Protein AF-A0A919C346-F1 (afdb_monomer_lite)

Secondary structure (DSSP, 8-state):
--HHHHHHHHHHHHHH-HHHHHHHHHHHHHHHHHHHHHHH-TT--HHHHHHHHHHHHHHHHHHHHHTTPPPSS----

Organism: NCBI:txid68183

Sequence (77 aa):
MTAETVLDALAEAFADEPATVEHLLLDLAAARSHADHMRHSPAATDYGRESAAAGLDRAREDLLDVLDLPTSNGVPA

Foldseek 3Di:
DDPVLQVVLLVVLCVVPVPLLVVLVVQLVVLVVLLVCLVPDPPHDPVSNVVSVVSNLVSVVSNCVSSVHDRPPPDDD

Radius of gyration: 14.13 Å; chains: 1; bounding box: 31×25×37 Å

Structure (mmCIF, N/CA/C/O backbone):
data_AF-A0A919C346-F1
#
_entry.id   AF-A0A919C346-F1
#
loop_
_atom_site.group_PDB
_atom_site.id
_atom_site.type_symbol
_atom_site.label_atom_id
_atom_site.label_alt_id
_atom_site.label_comp_id
_atom_site.label_asym_id
_atom_site.label_entity_id
_atom_site.label_seq_id
_atom_site.pdbx_PDB_ins_code
_atom_site.Cartn_x
_atom_site.Cartn_y
_atom_site.Cartn_z
_atom_site.occupancy
_atom_site.B_iso_or_equiv
_atom_site.auth_seq_id
_atom_site.auth_comp_id
_atom_site.auth_asym_id
_atom_site.auth_atom_id
_atom_site.pdbx_PDB_model_num
ATOM 1 N N . MET A 1 1 ? 9.023 9.437 13.934 1.00 73.69 1 MET A N 1
ATOM 2 C CA . MET A 1 1 ? 8.088 8.299 14.011 1.00 73.69 1 MET A CA 1
ATOM 3 C C . MET A 1 1 ? 8.876 7.083 14.471 1.00 73.69 1 MET A C 1
ATOM 5 O O . MET A 1 1 ? 9.943 6.850 13.910 1.00 73.69 1 MET A O 1
ATOM 9 N N . THR A 1 2 ? 8.447 6.392 15.528 1.00 83.00 2 THR A N 1
ATOM 10 C CA . THR A 1 2 ? 9.094 5.144 15.974 1.00 83.00 2 THR A CA 1
ATOM 11 C C . THR A 1 2 ? 8.393 3.946 15.333 1.00 83.00 2 THR A C 1
ATOM 13 O 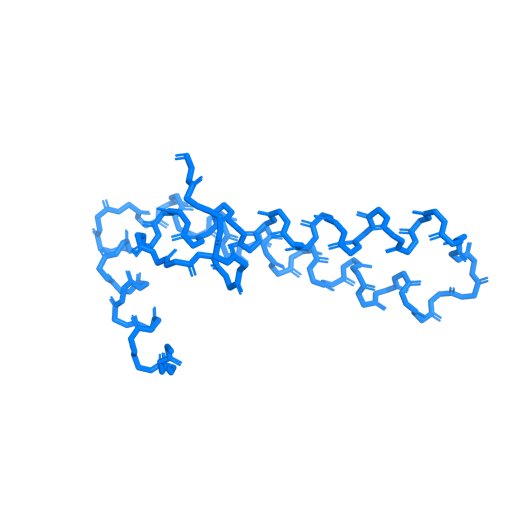O . THR A 1 2 ? 7.267 4.073 14.859 1.00 83.00 2 THR A O 1
ATOM 16 N N . ALA A 1 3 ? 9.053 2.784 15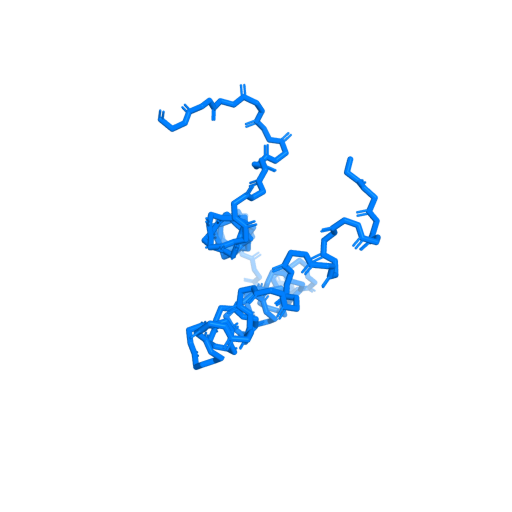.307 1.00 77.94 3 ALA A N 1
ATOM 17 C CA . ALA A 1 3 ? 8.427 1.549 14.827 1.00 77.94 3 ALA A CA 1
ATOM 18 C C . ALA A 1 3 ? 7.209 1.150 15.680 1.00 77.94 3 ALA A C 1
ATOM 20 O O . ALA A 1 3 ? 6.234 0.638 15.149 1.00 77.94 3 ALA A O 1
ATOM 21 N N . GLU A 1 4 ? 7.258 1.439 16.981 1.00 85.06 4 GLU A N 1
ATOM 22 C CA . GLU A 1 4 ? 6.159 1.213 17.925 1.00 85.06 4 GLU A CA 1
ATOM 23 C C . GLU A 1 4 ? 4.919 2.038 17.547 1.00 85.06 4 GLU A C 1
ATOM 25 O O . GLU A 1 4 ? 3.855 1.465 17.359 1.00 85.06 4 GLU A O 1
ATOM 30 N N . THR A 1 5 ? 5.079 3.339 17.259 1.00 86.81 5 THR A N 1
ATOM 31 C CA . THR A 1 5 ? 3.966 4.203 16.814 1.00 86.81 5 THR A CA 1
ATOM 32 C C . THR A 1 5 ? 3.285 3.699 15.537 1.00 86.81 5 THR A C 1
ATOM 34 O O . THR A 1 5 ? 2.079 3.845 15.391 1.00 86.81 5 THR A O 1
ATOM 37 N N . VAL A 1 6 ? 4.039 3.107 14.604 1.00 88.75 6 VAL A N 1
ATOM 38 C CA . VAL A 1 6 ? 3.468 2.557 13.361 1.00 88.75 6 VAL A CA 1
ATOM 39 C C . VAL A 1 6 ? 2.686 1.276 13.627 1.00 88.75 6 VAL A C 1
ATOM 41 O O . VAL A 1 6 ? 1.625 1.079 13.046 1.00 88.75 6 VAL A O 1
ATOM 44 N N . LEU A 1 7 ? 3.210 0.397 14.484 1.00 93.50 7 LEU A N 1
ATOM 45 C CA . LEU A 1 7 ? 2.554 -0.867 14.814 1.00 93.50 7 LEU A CA 1
ATOM 46 C C . LEU A 1 7 ? 1.267 -0.651 15.612 1.00 93.50 7 LEU A C 1
ATOM 48 O O . LEU A 1 7 ? 0.295 -1.357 15.358 1.00 93.50 7 LEU A O 1
ATOM 52 N N . ASP A 1 8 ? 1.246 0.331 16.514 1.00 95.25 8 ASP A N 1
ATOM 53 C CA . ASP A 1 8 ? 0.043 0.692 17.268 1.00 95.25 8 ASP A CA 1
ATOM 54 C C . ASP A 1 8 ? -1.048 1.242 16.338 1.00 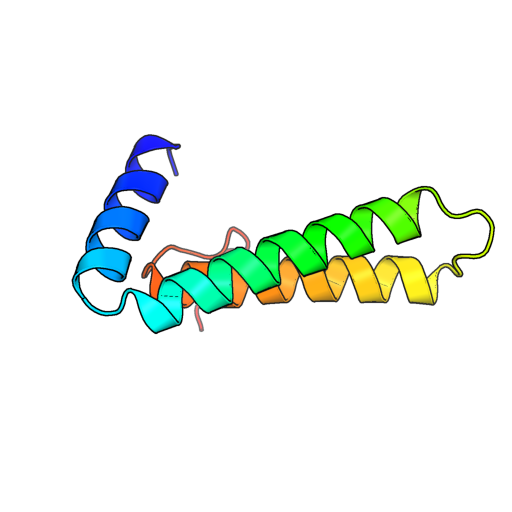95.25 8 ASP A C 1
ATOM 56 O O . ASP A 1 8 ? -2.168 0.735 16.350 1.00 95.25 8 ASP A O 1
ATOM 60 N N . ALA A 1 9 ? -0.704 2.196 15.463 1.00 94.31 9 ALA A N 1
ATOM 61 C CA . ALA A 1 9 ? -1.641 2.739 14.475 1.00 94.31 9 ALA A CA 1
ATOM 62 C C . ALA A 1 9 ? -2.157 1.652 13.517 1.00 94.31 9 ALA A C 1
ATOM 64 O O . ALA A 1 9 ? -3.341 1.602 13.195 1.00 94.31 9 ALA A O 1
ATOM 65 N N . LEU A 1 10 ? -1.279 0.733 13.100 1.00 95.81 10 LEU A N 1
ATOM 66 C CA . LEU A 1 10 ? -1.663 -0.414 12.282 1.00 95.81 10 LEU A CA 1
ATOM 67 C C . LEU A 1 10 ? -2.638 -1.337 13.013 1.00 95.81 10 LEU A C 1
ATOM 69 O O . LEU A 1 10 ? -3.596 -1.800 12.403 1.00 95.81 10 LEU A O 1
ATOM 73 N N . ALA A 1 11 ? -2.401 -1.621 14.294 1.00 96.50 11 ALA A N 1
ATOM 74 C CA . ALA A 1 11 ? -3.275 -2.477 15.086 1.00 96.50 11 ALA A CA 1
ATOM 75 C C . ALA A 1 11 ? -4.661 -1.848 15.291 1.00 96.50 11 ALA A C 1
ATOM 77 O O . ALA A 1 11 ? -5.659 -2.562 15.207 1.00 96.50 11 ALA A O 1
ATOM 78 N N . GLU A 1 12 ? -4.721 -0.534 15.520 1.00 97.12 12 GLU A N 1
ATOM 79 C CA . GLU A 1 12 ? -5.970 0.224 15.642 1.00 97.12 12 GLU A CA 1
ATOM 80 C C . GLU A 1 12 ? -6.752 0.218 14.322 1.00 97.12 12 GLU A C 1
ATOM 82 O O . GLU A 1 12 ? -7.871 -0.292 14.278 1.00 97.12 12 GLU A O 1
ATOM 87 N N . ALA A 1 13 ? -6.126 0.632 13.216 1.00 96.44 13 ALA A N 1
ATOM 88 C CA . ALA A 1 13 ? -6.768 0.628 11.901 1.00 96.44 13 ALA A CA 1
ATOM 89 C C . ALA A 1 13 ? -7.211 -0.781 11.464 1.00 96.44 13 ALA A C 1
ATOM 91 O O . ALA A 1 13 ? -8.266 -0.952 10.853 1.00 96.44 13 ALA A O 1
ATOM 92 N N . PHE A 1 14 ? -6.429 -1.817 11.789 1.00 96.94 14 PHE A N 1
ATOM 93 C CA . PHE A 1 14 ? -6.783 -3.202 11.476 1.00 96.94 14 PHE A CA 1
ATOM 94 C C . PHE A 1 14 ? -7.949 -3.717 12.330 1.00 96.94 14 PHE A C 1
ATOM 96 O O . PHE A 1 14 ? -8.702 -4.578 11.874 1.00 96.94 14 PHE A O 1
ATOM 103 N N . ALA A 1 15 ? -8.111 -3.224 13.561 1.00 97.44 15 ALA A N 1
ATOM 104 C CA . ALA A 1 15 ? -9.257 -3.566 14.398 1.00 97.44 15 ALA A CA 1
ATOM 105 C C . ALA A 1 15 ? -10.567 -2.983 13.840 1.00 97.44 15 ALA A C 1
ATOM 107 O O . ALA A 1 15 ? -11.601 -3.651 13.922 1.00 97.44 15 ALA A O 1
ATOM 108 N N . ASP A 1 16 ? -10.507 -1.790 13.242 1.00 97.06 16 ASP A N 1
ATOM 109 C CA . ASP A 1 16 ? -11.664 -1.103 12.662 1.00 97.06 16 ASP A CA 1
ATOM 110 C C . ASP A 1 16 ? -12.012 -1.618 11.254 1.00 97.06 16 ASP A C 1
ATOM 112 O O . ASP A 1 16 ? -13.166 -1.960 10.978 1.00 97.06 16 ASP A O 1
ATOM 116 N N . GLU A 1 17 ? -11.018 -1.729 10.365 1.00 96.88 17 GLU A N 1
ATOM 117 C CA . GLU A 1 17 ? -11.198 -2.108 8.957 1.00 96.88 17 GLU A CA 1
ATOM 118 C C . GLU A 1 17 ? -10.159 -3.145 8.474 1.00 96.88 17 GLU A C 1
ATOM 120 O O . GLU A 1 17 ? -9.314 -2.857 7.617 1.00 96.88 17 GLU A O 1
ATOM 125 N N . PRO A 1 18 ? -10.230 -4.404 8.947 1.00 96.88 18 PRO A N 1
ATOM 126 C CA . PRO A 1 18 ? -9.199 -5.409 8.679 1.00 96.88 18 PRO A CA 1
ATOM 127 C C . PRO A 1 18 ? -9.012 -5.698 7.187 1.00 96.88 18 PRO A C 1
ATOM 129 O O . PRO A 1 18 ? -7.885 -5.837 6.719 1.00 96.88 18 PRO A O 1
ATOM 132 N N . ALA A 1 19 ? -10.106 -5.752 6.418 1.00 97.62 19 ALA A N 1
ATOM 133 C CA . ALA A 1 19 ? -10.038 -6.019 4.984 1.00 97.62 19 ALA A CA 1
ATOM 134 C C . ALA A 1 19 ? -9.337 -4.881 4.227 1.00 97.62 19 ALA A C 1
ATOM 136 O O . ALA A 1 19 ? -8.515 -5.157 3.356 1.00 97.62 19 ALA A O 1
ATOM 137 N N . THR A 1 20 ? -9.630 -3.622 4.560 1.00 96.81 20 THR A N 1
ATOM 138 C CA . THR A 1 20 ? -8.999 -2.449 3.938 1.00 96.81 20 THR A CA 1
ATOM 139 C C . THR A 1 20 ? -7.496 -2.453 4.211 1.00 96.81 20 THR A C 1
ATOM 141 O O . THR A 1 20 ? -6.693 -2.373 3.281 1.00 96.81 20 THR A O 1
ATOM 144 N N . VAL A 1 21 ? -7.106 -2.641 5.475 1.00 97.44 21 VAL A N 1
ATOM 145 C CA . VAL A 1 21 ? -5.695 -2.664 5.875 1.00 97.44 21 VAL A CA 1
ATOM 146 C C . VAL A 1 21 ? -4.949 -3.857 5.267 1.00 97.44 21 VAL A C 1
ATOM 148 O O . VAL A 1 21 ? -3.821 -3.695 4.804 1.00 97.44 21 VAL A O 1
ATOM 151 N N . GLU A 1 22 ? -5.564 -5.043 5.198 1.00 98.00 22 GLU A N 1
ATOM 152 C CA . GLU A 1 22 ? -4.962 -6.215 4.547 1.00 98.00 22 GLU A CA 1
ATOM 153 C C . GLU A 1 22 ? -4.651 -5.948 3.067 1.00 98.00 22 GLU A C 1
ATOM 155 O O . GLU A 1 22 ? -3.539 -6.232 2.618 1.00 98.00 22 GLU A O 1
ATOM 160 N N . HIS A 1 23 ? -5.590 -5.353 2.323 1.00 98.25 23 HIS A N 1
ATOM 161 C CA . HIS A 1 23 ? -5.365 -5.006 0.917 1.00 98.25 23 HIS A CA 1
ATOM 162 C C . HIS A 1 23 ? -4.214 -4.006 0.765 1.00 98.25 23 HIS A C 1
ATOM 164 O O . HIS A 1 23 ? -3.319 -4.237 -0.044 1.00 98.25 23 HIS A O 1
ATOM 170 N N . LEU A 1 24 ? -4.168 -2.958 1.592 1.00 97.88 24 LEU A N 1
ATOM 171 C CA . LEU A 1 24 ? -3.105 -1.948 1.534 1.00 97.88 24 LEU A CA 1
ATOM 172 C C . LEU A 1 24 ? -1.722 -2.524 1.866 1.00 97.88 24 LEU A C 1
ATOM 174 O O . LEU A 1 24 ? -0.729 -2.182 1.221 1.00 97.88 24 LEU A O 1
ATOM 178 N N . LEU A 1 25 ? -1.635 -3.439 2.836 1.00 98.00 25 LEU A N 1
ATOM 179 C CA . LEU A 1 25 ? -0.386 -4.135 3.155 1.00 98.00 25 LEU A CA 1
ATOM 180 C C . LEU A 1 25 ? 0.080 -5.034 2.001 1.00 98.00 25 LEU A C 1
ATOM 182 O O . LEU A 1 25 ? 1.277 -5.078 1.701 1.00 98.00 25 LEU A O 1
ATOM 186 N N . LEU A 1 26 ? -0.847 -5.743 1.349 1.00 98.38 26 LEU A N 1
ATOM 187 C CA . LEU A 1 26 ? -0.546 -6.574 0.181 1.00 98.38 26 LEU A CA 1
ATOM 188 C C . LEU A 1 26 ? -0.105 -5.726 -1.018 1.00 98.38 26 LEU A C 1
ATOM 190 O O . LEU A 1 26 ? 0.886 -6.071 -1.667 1.00 98.38 26 LEU A O 1
ATOM 194 N N . ASP A 1 27 ? -0.769 -4.599 -1.268 1.00 98.38 27 ASP A N 1
ATOM 195 C CA . ASP A 1 27 ? -0.413 -3.655 -2.329 1.00 98.38 27 ASP A CA 1
ATOM 196 C C . ASP A 1 27 ? 0.974 -3.051 -2.090 1.00 98.38 27 ASP A C 1
ATOM 198 O O . ASP A 1 27 ? 1.814 -3.036 -2.996 1.00 98.38 27 ASP A O 1
ATOM 202 N N . LEU A 1 28 ? 1.275 -2.647 -0.852 1.00 98.19 28 LEU A N 1
ATOM 203 C CA . LEU A 1 28 ? 2.600 -2.163 -0.472 1.00 98.19 28 LEU A CA 1
ATOM 204 C C . LEU A 1 28 ? 3.678 -3.238 -0.675 1.00 98.19 28 LEU A C 1
ATOM 206 O O . LEU A 1 28 ? 4.754 -2.950 -1.210 1.00 98.19 28 LEU A O 1
ATOM 210 N N . ALA A 1 29 ? 3.403 -4.487 -0.287 1.00 98.44 29 ALA A N 1
ATOM 211 C CA . ALA A 1 29 ? 4.328 -5.602 -0.480 1.00 98.44 29 ALA A CA 1
ATOM 212 C C . ALA A 1 29 ? 4.575 -5.894 -1.972 1.00 98.44 29 ALA A C 1
ATOM 214 O O . ALA A 1 29 ? 5.723 -6.094 -2.386 1.00 98.44 29 ALA A O 1
ATOM 215 N N . ALA A 1 30 ? 3.522 -5.869 -2.793 1.00 98.38 30 ALA A N 1
ATOM 216 C CA . ALA A 1 30 ? 3.612 -6.059 -4.236 1.00 98.38 30 ALA A CA 1
ATOM 217 C C . ALA A 1 30 ? 4.393 -4.921 -4.911 1.00 98.38 30 ALA A C 1
ATOM 219 O O . ALA A 1 30 ? 5.319 -5.183 -5.685 1.00 98.38 30 ALA A O 1
ATOM 220 N N . ALA A 1 31 ? 4.092 -3.666 -4.567 1.00 98.19 31 ALA A N 1
ATOM 221 C CA . ALA A 1 31 ? 4.800 -2.495 -5.074 1.00 98.19 31 ALA A CA 1
ATOM 222 C C . ALA A 1 31 ? 6.283 -2.527 -4.681 1.00 98.19 31 ALA A C 1
ATOM 224 O O . ALA A 1 31 ? 7.158 -2.256 -5.508 1.00 98.19 31 ALA A O 1
ATOM 225 N N . ARG A 1 32 ? 6.590 -2.947 -3.445 1.00 98.50 32 ARG A N 1
ATOM 226 C CA . ARG A 1 32 ? 7.972 -3.112 -2.984 1.00 98.50 32 ARG A CA 1
ATOM 227 C C . ARG A 1 32 ? 8.712 -4.170 -3.790 1.00 98.50 32 ARG A C 1
ATOM 229 O O . ARG A 1 32 ? 9.824 -3.913 -4.249 1.00 98.50 32 ARG A O 1
ATOM 236 N N . SER A 1 33 ? 8.092 -5.332 -3.986 1.00 98.31 33 SER A N 1
ATOM 237 C CA . SER A 1 33 ? 8.660 -6.418 -4.786 1.00 98.31 33 SER A CA 1
ATOM 238 C C . SER A 1 33 ? 8.927 -5.973 -6.226 1.00 98.31 33 SER A C 1
ATOM 240 O O . SER A 1 33 ? 10.007 -6.224 -6.766 1.00 98.31 33 SER A O 1
ATOM 242 N N . HIS A 1 34 ? 7.988 -5.242 -6.831 1.00 98.06 34 HIS A N 1
ATOM 243 C CA . HIS A 1 34 ? 8.140 -4.712 -8.181 1.00 98.06 34 HIS A CA 1
ATOM 244 C C . HIS A 1 34 ? 9.269 -3.677 -8.278 1.00 98.06 34 HIS A C 1
ATOM 246 O O . HIS A 1 34 ? 10.114 -3.776 -9.169 1.00 98.06 34 HIS A O 1
ATOM 252 N N . ALA A 1 35 ? 9.344 -2.728 -7.342 1.00 98.12 35 ALA A N 1
ATOM 253 C CA . ALA A 1 35 ? 10.418 -1.738 -7.292 1.00 98.12 35 ALA A CA 1
ATOM 254 C C . ALA A 1 35 ? 11.797 -2.394 -7.123 1.00 98.12 35 ALA A C 1
ATOM 256 O O . ALA A 1 35 ? 12.752 -2.033 -7.818 1.00 98.12 35 ALA A O 1
ATOM 257 N N . ASP A 1 36 ? 11.901 -3.398 -6.249 1.00 98.19 36 ASP A N 1
ATOM 258 C CA . ASP A 1 36 ? 13.135 -4.158 -6.077 1.00 98.19 36 ASP A CA 1
ATOM 259 C C . ASP A 1 36 ? 13.466 -4.965 -7.347 1.00 98.19 36 ASP A C 1
ATOM 261 O O . ASP A 1 36 ? 14.619 -4.963 -7.774 1.00 98.19 36 ASP A O 1
ATOM 265 N N . HIS A 1 37 ? 12.493 -5.572 -8.035 1.00 97.38 37 HIS A N 1
ATOM 266 C CA . HIS A 1 37 ? 12.733 -6.218 -9.330 1.00 97.38 37 HIS A CA 1
ATOM 267 C C . HIS A 1 37 ? 13.268 -5.228 -10.376 1.00 97.38 37 HIS A C 1
ATOM 269 O O . HIS A 1 37 ? 14.294 -5.487 -11.004 1.00 97.38 37 HIS A O 1
ATOM 275 N N . MET A 1 38 ? 12.617 -4.074 -10.536 1.00 97.88 38 MET A N 1
ATOM 276 C CA . MET A 1 38 ? 12.999 -3.062 -11.526 1.00 97.88 38 MET A CA 1
ATOM 277 C C . MET A 1 38 ? 14.383 -2.466 -11.253 1.00 97.88 38 MET A C 1
ATOM 279 O O . MET A 1 38 ? 15.099 -2.117 -12.192 1.00 97.88 38 MET A O 1
ATOM 283 N N . ARG A 1 39 ? 14.806 -2.401 -9.984 1.00 96.56 39 ARG A N 1
ATOM 284 C CA . ARG A 1 39 ? 16.160 -1.970 -9.608 1.00 96.56 39 ARG A CA 1
ATOM 285 C C . ARG A 1 39 ? 17.244 -2.939 -10.089 1.00 96.56 39 ARG A C 1
ATOM 287 O O . ARG A 1 39 ? 18.318 -2.487 -10.473 1.00 96.56 39 ARG A O 1
ATOM 294 N N . HIS A 1 40 ? 16.980 -4.245 -10.060 1.00 95.88 40 HIS A N 1
ATOM 295 C CA . HIS A 1 40 ? 17.981 -5.277 -10.370 1.00 95.88 40 HIS A CA 1
ATOM 296 C C . HIS A 1 40 ? 17.850 -5.858 -11.783 1.00 95.88 40 HIS A C 1
ATOM 298 O O . HIS A 1 40 ? 18.764 -6.530 -12.259 1.00 95.88 40 HIS A O 1
ATOM 304 N N . SER A 1 41 ? 16.723 -5.626 -12.457 1.00 96.69 41 SER A N 1
ATOM 305 C CA . SER A 1 41 ? 16.478 -6.144 -13.798 1.00 96.69 41 SER A CA 1
ATOM 306 C C . SER A 1 41 ? 17.322 -5.393 -14.836 1.00 96.69 41 SER A C 1
ATOM 308 O O . SER A 1 41 ? 17.147 -4.183 -15.004 1.00 96.69 41 SER A O 1
ATOM 310 N N . PRO A 1 42 ? 18.188 -6.082 -15.606 1.00 95.12 42 PRO A N 1
ATOM 311 C CA . PRO A 1 42 ? 18.969 -5.449 -16.670 1.00 95.12 42 PRO A CA 1
ATOM 312 C C . PRO A 1 42 ? 18.095 -4.971 -17.841 1.00 95.12 42 PRO A C 1
ATOM 314 O O . PRO A 1 42 ? 18.552 -4.181 -18.661 1.00 95.12 42 PRO A O 1
ATOM 317 N N . ALA A 1 43 ? 16.845 -5.441 -17.922 1.00 95.69 43 ALA A N 1
ATOM 318 C CA . ALA A 1 43 ? 15.877 -5.032 -18.935 1.00 95.69 43 ALA A CA 1
ATOM 319 C C . ALA A 1 43 ? 15.056 -3.792 -18.529 1.00 95.69 43 ALA A C 1
ATOM 321 O O . ALA A 1 43 ? 14.310 -3.262 -19.352 1.00 95.69 43 ALA A O 1
ATOM 322 N N . ALA A 1 44 ? 15.158 -3.327 -17.279 1.00 96.12 44 ALA A N 1
ATOM 323 C CA . ALA A 1 44 ? 14.419 -2.156 -16.830 1.00 96.12 44 ALA A CA 1
ATOM 324 C C . ALA A 1 44 ? 14.993 -0.873 -17.452 1.00 96.12 44 ALA A C 1
ATOM 326 O O . ALA A 1 44 ? 16.200 -0.617 -17.401 1.00 96.12 44 ALA A O 1
ATOM 327 N N . THR A 1 45 ? 14.112 -0.042 -18.005 1.00 97.62 45 THR A N 1
ATOM 328 C CA . THR A 1 45 ? 14.444 1.321 -18.434 1.00 97.62 45 THR A CA 1
ATOM 329 C C . THR A 1 45 ? 14.524 2.257 -17.225 1.00 97.62 45 THR A C 1
ATOM 331 O O . THR A 1 45 ? 14.004 1.933 -16.154 1.00 97.62 45 THR A O 1
ATOM 334 N N . ASP A 1 46 ? 15.136 3.434 -17.391 1.00 97.56 46 ASP A N 1
ATOM 335 C CA . 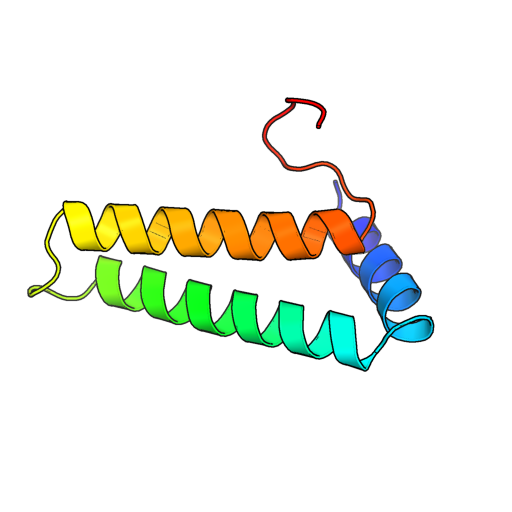ASP A 1 46 ? 15.130 4.474 -16.348 1.00 97.56 46 ASP A CA 1
ATOM 336 C C . ASP A 1 46 ? 13.698 4.871 -15.979 1.00 97.56 46 ASP A C 1
ATOM 338 O O . ASP A 1 46 ? 13.324 4.814 -14.811 1.00 97.56 46 ASP A O 1
ATOM 342 N N . TYR A 1 47 ? 12.856 5.106 -16.990 1.00 97.00 47 TYR A N 1
ATOM 343 C CA . TYR A 1 47 ? 11.429 5.365 -16.797 1.00 97.00 47 TYR A CA 1
ATOM 344 C C . TYR A 1 47 ? 10.722 4.249 -16.011 1.00 97.00 47 TYR A C 1
ATOM 346 O O . TYR A 1 47 ? 9.931 4.522 -15.114 1.00 97.00 47 TYR A O 1
ATOM 354 N N . GLY A 1 48 ? 11.014 2.979 -16.311 1.00 97.81 48 GLY A N 1
ATOM 355 C CA . GLY A 1 48 ? 10.420 1.851 -15.595 1.00 97.81 48 GLY A CA 1
ATOM 356 C C . GLY A 1 48 ? 10.841 1.793 -14.124 1.00 97.81 48 GLY A C 1
ATOM 357 O O . GLY A 1 48 ? 10.023 1.476 -13.264 1.00 97.81 48 GLY A O 1
ATOM 358 N N . ARG A 1 49 ? 12.101 2.130 -13.816 1.00 97.75 49 ARG A N 1
ATOM 359 C CA . ARG A 1 49 ? 12.589 2.234 -12.432 1.00 97.75 49 ARG A CA 1
ATOM 360 C C . ARG A 1 49 ? 11.912 3.372 -11.678 1.00 97.75 49 ARG A C 1
ATOM 362 O O . ARG A 1 49 ? 11.463 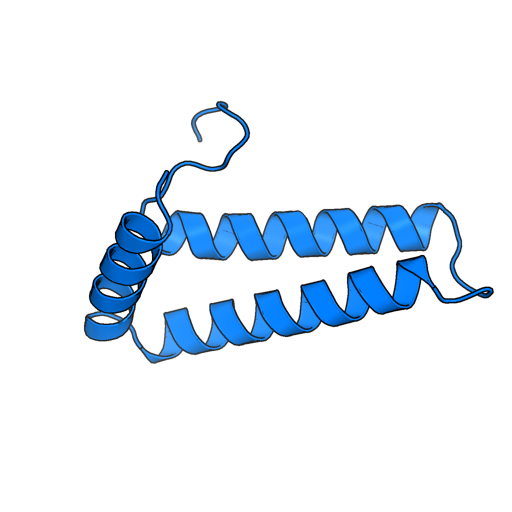3.162 -10.555 1.00 97.75 49 ARG A O 1
ATOM 369 N N . GLU A 1 50 ? 11.826 4.546 -12.296 1.00 97.81 50 GLU A N 1
ATOM 370 C CA . GLU A 1 50 ? 11.173 5.722 -11.714 1.00 97.81 50 GLU A CA 1
ATOM 371 C C . GLU A 1 50 ? 9.683 5.471 -11.471 1.00 97.81 50 GLU A C 1
ATOM 373 O O . GLU A 1 50 ? 9.179 5.744 -10.385 1.00 97.81 50 GLU A O 1
ATOM 378 N N . SER A 1 51 ? 8.990 4.866 -12.439 1.00 97.75 51 SER A N 1
ATOM 379 C CA . SER A 1 51 ? 7.577 4.508 -12.306 1.00 97.75 51 SER A CA 1
ATOM 380 C C . SER A 1 51 ? 7.339 3.502 -11.176 1.00 97.75 51 SER A C 1
ATOM 382 O O . SER A 1 51 ? 6.402 3.677 -10.399 1.00 97.75 51 SER A O 1
ATOM 384 N N . ALA A 1 52 ? 8.199 2.489 -11.029 1.00 97.69 52 ALA A N 1
ATOM 385 C CA . ALA A 1 52 ? 8.084 1.523 -9.939 1.00 97.69 52 ALA A CA 1
ATOM 386 C C . ALA A 1 52 ? 8.384 2.145 -8.563 1.00 97.69 52 ALA A C 1
ATOM 388 O O . ALA A 1 52 ? 7.721 1.809 -7.583 1.00 97.69 52 ALA A O 1
ATOM 389 N N . ALA A 1 53 ? 9.346 3.072 -8.486 1.00 97.38 53 ALA A N 1
ATOM 390 C CA . ALA A 1 53 ? 9.617 3.830 -7.267 1.00 97.38 53 ALA A CA 1
ATOM 391 C C . ALA A 1 53 ? 8.420 4.711 -6.872 1.00 97.38 53 ALA A C 1
ATOM 393 O O . ALA A 1 53 ? 7.977 4.644 -5.729 1.00 97.38 53 ALA A O 1
ATOM 394 N N . ALA A 1 54 ? 7.837 5.442 -7.828 1.00 96.81 54 ALA A N 1
ATOM 395 C CA . ALA A 1 54 ? 6.644 6.254 -7.598 1.00 96.81 54 ALA A CA 1
ATOM 396 C C . ALA A 1 54 ? 5.432 5.407 -7.172 1.00 96.81 54 ALA A C 1
ATOM 398 O O . ALA A 1 54 ? 4.666 5.818 -6.305 1.00 96.81 54 ALA A O 1
ATOM 399 N N . GLY A 1 55 ? 5.270 4.205 -7.739 1.00 97.81 55 GLY A N 1
ATOM 400 C CA . GLY A 1 55 ? 4.231 3.260 -7.322 1.00 97.81 55 GLY A CA 1
ATOM 401 C C . GLY A 1 55 ? 4.405 2.777 -5.878 1.00 97.81 55 GLY A C 1
ATOM 402 O O . GLY A 1 55 ? 3.428 2.694 -5.140 1.00 97.81 55 GLY A O 1
ATOM 403 N N . LEU A 1 56 ? 5.645 2.511 -5.452 1.00 98.19 56 LEU A N 1
ATOM 404 C CA . LEU A 1 56 ? 5.954 2.175 -4.060 1.00 98.19 56 LEU A CA 1
ATOM 405 C C . LEU A 1 56 ? 5.693 3.352 -3.111 1.00 98.19 56 LEU A C 1
ATOM 407 O O . LEU A 1 56 ? 5.138 3.145 -2.034 1.00 98.19 56 LEU A O 1
ATOM 411 N N . ASP A 1 57 ? 6.084 4.569 -3.494 1.00 97.06 57 ASP A N 1
ATOM 412 C CA . ASP A 1 57 ? 5.814 5.762 -2.689 1.00 97.06 57 ASP A CA 1
ATOM 413 C C . ASP A 1 57 ? 4.306 5.987 -2.525 1.00 97.06 57 ASP A C 1
ATOM 415 O O . ASP A 1 57 ? 3.857 6.183 -1.398 1.00 97.06 57 ASP A O 1
ATOM 419 N N . ARG A 1 58 ? 3.524 5.834 -3.601 1.00 96.94 58 ARG A N 1
ATOM 420 C CA . ARG A 1 58 ? 2.062 5.936 -3.552 1.00 96.94 58 ARG A CA 1
ATOM 421 C C . ARG A 1 58 ? 1.426 4.878 -2.649 1.00 96.94 58 ARG A C 1
ATOM 423 O O . ARG A 1 58 ? 0.633 5.228 -1.791 1.00 96.94 58 ARG A O 1
ATOM 430 N N . ALA A 1 59 ? 1.811 3.606 -2.783 1.00 97.31 59 ALA A N 1
ATOM 431 C CA . ALA A 1 59 ? 1.275 2.542 -1.928 1.00 97.31 59 ALA A CA 1
ATOM 432 C C . ALA A 1 59 ? 1.608 2.764 -0.440 1.00 97.31 59 ALA A C 1
ATOM 434 O O . ALA A 1 59 ? 0.834 2.403 0.443 1.00 97.31 59 ALA A O 1
ATOM 435 N N . ARG A 1 60 ? 2.766 3.372 -0.147 1.00 96.06 60 ARG A N 1
ATOM 436 C CA . ARG A 1 60 ? 3.118 3.780 1.217 1.00 96.06 60 ARG A CA 1
ATOM 437 C C . ARG A 1 60 ? 2.236 4.932 1.698 1.00 96.06 60 ARG A C 1
ATOM 439 O O . ARG A 1 60 ? 1.827 4.903 2.850 1.00 96.06 60 ARG A O 1
ATOM 446 N N . GLU A 1 61 ? 2.002 5.941 0.865 1.00 95.44 61 GLU A N 1
ATOM 447 C CA . GLU A 1 61 ? 1.142 7.087 1.192 1.00 95.44 61 GLU A CA 1
ATOM 448 C C . GLU A 1 61 ? -0.297 6.638 1.461 1.00 95.44 61 GLU A C 1
ATOM 450 O O . GLU A 1 61 ? -0.810 6.936 2.531 1.00 95.44 61 GLU A O 1
ATOM 455 N N . ASP A 1 62 ? -0.871 5.802 0.592 1.00 95.69 62 ASP A N 1
ATOM 456 C CA . ASP A 1 62 ? -2.220 5.250 0.768 1.00 95.69 62 ASP A CA 1
ATOM 457 C C . ASP A 1 62 ? -2.357 4.484 2.106 1.00 95.69 62 ASP A C 1
ATOM 459 O O . ASP A 1 62 ? -3.371 4.597 2.796 1.00 95.69 62 ASP A O 1
ATOM 463 N N . LEU A 1 63 ? -1.325 3.726 2.515 1.00 95.44 63 LEU A N 1
ATOM 464 C CA . LEU A 1 63 ? -1.309 3.072 3.828 1.00 95.44 63 LEU A CA 1
ATOM 465 C C . LEU A 1 63 ? -1.216 4.094 4.968 1.00 95.44 63 LEU A C 1
ATOM 467 O O . LEU A 1 63 ? -1.967 3.991 5.930 1.00 95.44 63 LEU A O 1
ATOM 471 N N . LEU A 1 64 ? -0.292 5.055 4.891 1.00 93.81 64 LEU A N 1
ATOM 472 C CA . LEU A 1 64 ? -0.096 6.046 5.954 1.00 93.81 64 LEU A CA 1
ATOM 473 C C . LEU A 1 64 ? -1.337 6.917 6.170 1.00 93.81 64 LEU A C 1
ATOM 475 O O . LEU A 1 64 ? -1.642 7.218 7.320 1.00 93.81 64 LEU A O 1
ATOM 479 N N . ASP A 1 65 ? -2.067 7.243 5.104 1.00 93.75 65 ASP A N 1
ATOM 480 C CA . ASP A 1 65 ? -3.328 7.981 5.175 1.00 93.75 65 ASP A CA 1
ATOM 481 C C . ASP A 1 65 ? -4.387 7.206 5.975 1.00 93.75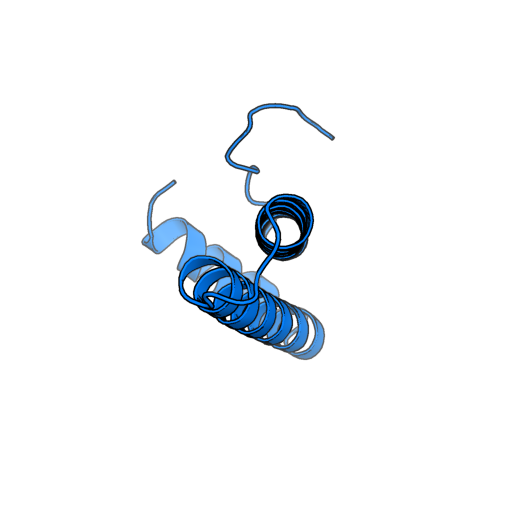 65 ASP A C 1
ATOM 483 O O . ASP A 1 65 ? -5.071 7.784 6.817 1.00 93.75 65 ASP A O 1
ATOM 487 N N . VAL A 1 66 ? -4.486 5.884 5.784 1.00 94.31 66 VAL A N 1
ATOM 488 C CA . VAL A 1 66 ? -5.391 5.029 6.579 1.00 94.31 66 VAL A CA 1
ATOM 489 C C . VAL A 1 66 ? -4.928 4.881 8.028 1.00 94.31 66 VAL A C 1
ATOM 491 O O . VAL A 1 66 ? -5.756 4.741 8.923 1.00 94.31 66 VAL A O 1
ATOM 494 N N . LEU A 1 67 ? -3.620 4.937 8.279 1.00 92.69 67 LEU A N 1
ATOM 495 C CA . LEU A 1 67 ? -3.069 4.907 9.635 1.00 92.69 67 LEU A CA 1
ATOM 496 C C . LEU A 1 67 ? -3.126 6.274 10.348 1.00 92.69 67 LEU A C 1
ATOM 498 O O . LEU A 1 67 ? -2.669 6.361 11.486 1.00 92.69 67 LEU A O 1
ATOM 502 N N . ASP A 1 68 ? -3.621 7.330 9.688 1.00 91.31 68 ASP A N 1
ATOM 503 C CA . ASP A 1 68 ? -3.551 8.729 10.148 1.00 91.31 68 ASP A CA 1
ATOM 504 C C . ASP A 1 68 ? -2.122 9.144 10.559 1.00 91.31 68 ASP A C 1
ATOM 506 O O . ASP A 1 68 ? -1.870 9.857 11.536 1.00 91.31 68 ASP A O 1
ATOM 510 N N . LEU A 1 69 ? -1.133 8.641 9.815 1.00 88.25 69 LEU A N 1
ATOM 511 C CA . LEU A 1 69 ? 0.279 8.908 10.051 1.00 88.25 69 LEU A CA 1
ATOM 512 C C . LEU A 1 69 ? 0.813 9.915 9.029 1.00 88.25 69 LEU A C 1
ATOM 514 O O . LEU A 1 69 ? 0.515 9.824 7.840 1.00 88.25 69 LEU A O 1
ATOM 518 N N . PRO A 1 70 ? 1.689 10.849 9.442 1.00 83.00 70 PRO A N 1
ATOM 519 C CA . PRO A 1 70 ? 2.249 11.820 8.517 1.00 83.00 70 PRO A CA 1
ATOM 520 C C . PRO A 1 70 ? 3.104 11.134 7.448 1.00 83.00 70 PRO A C 1
ATOM 522 O O . PRO A 1 70 ? 4.008 10.346 7.756 1.00 83.00 70 PRO A O 1
ATOM 525 N N . THR A 1 71 ? 2.892 11.511 6.188 1.00 73.69 71 THR A N 1
ATOM 526 C CA . THR A 1 71 ? 3.803 11.162 5.100 1.00 73.69 71 THR A CA 1
ATOM 527 C C . THR A 1 71 ? 5.159 11.830 5.361 1.00 73.69 71 THR A C 1
ATOM 529 O O . THR A 1 71 ? 5.256 12.978 5.797 1.00 73.69 71 THR A O 1
ATOM 532 N N . SER A 1 72 ? 6.262 11.101 5.157 1.00 59.88 72 SER A N 1
ATOM 533 C CA . SER A 1 72 ? 7.624 11.570 5.494 1.00 59.88 72 SER A CA 1
ATOM 534 C C . SER A 1 72 ? 8.080 12.817 4.710 1.00 59.88 72 SER A C 1
ATOM 536 O O . SER A 1 72 ? 9.185 13.311 4.939 1.00 59.88 72 SER A O 1
ATOM 538 N N . ASN A 1 73 ? 7.252 13.342 3.811 1.00 49.56 73 ASN A N 1
ATOM 539 C CA . ASN A 1 73 ? 7.481 14.584 3.096 1.00 49.56 73 ASN A CA 1
ATOM 540 C C . ASN A 1 73 ? 6.456 15.588 3.613 1.00 49.56 73 ASN A C 1
ATOM 542 O O . ASN A 1 73 ? 5.304 15.508 3.220 1.00 49.56 73 ASN A O 1
ATOM 546 N N . GLY A 1 74 ? 6.864 16.493 4.509 1.00 39.66 74 GLY A N 1
ATOM 547 C CA . GLY A 1 74 ? 5.997 17.465 5.188 1.00 39.66 74 GLY A CA 1
ATOM 548 C C . GLY A 1 74 ? 5.278 18.457 4.266 1.00 39.66 74 GLY A C 1
ATOM 549 O O . GLY A 1 74 ? 5.545 19.656 4.313 1.00 39.66 74 GLY A O 1
ATOM 550 N N . VAL A 1 75 ? 4.349 17.963 3.459 1.00 35.66 75 VAL A N 1
ATOM 551 C CA . VAL A 1 75 ? 3.371 18.722 2.697 1.00 35.66 75 VAL A CA 1
ATOM 552 C C . VAL A 1 75 ? 2.007 18.248 3.199 1.00 35.66 75 VAL A C 1
ATOM 554 O O . VAL A 1 75 ? 1.675 17.083 2.996 1.00 35.66 75 VAL A O 1
ATOM 557 N N . PRO A 1 76 ? 1.248 19.091 3.920 1.00 33.09 76 PRO A N 1
ATOM 558 C CA . PRO A 1 76 ? -0.112 18.746 4.310 1.00 33.09 76 PRO A CA 1
ATOM 559 C C . PRO A 1 76 ? -0.985 18.575 3.060 1.00 33.09 76 PRO A C 1
ATOM 561 O O . PRO A 1 76 ? -0.792 19.300 2.078 1.00 33.09 76 PRO A O 1
ATOM 564 N N . ALA A 1 77 ? -1.904 17.610 3.127 1.00 47.12 77 ALA A N 1
ATOM 565 C CA . ALA A 1 77 ? -2.964 17.390 2.144 1.00 47.12 77 ALA A CA 1
ATOM 566 C C . ALA A 1 77 ? -3.830 18.643 1.919 1.00 47.12 77 ALA A C 1
ATOM 568 O O . ALA A 1 77 ? -4.012 19.430 2.881 1.00 47.12 77 ALA A O 1
#

pLDDT: mean 91.0, std 14.8, range [33.09, 98.5]